Protein AF-A0A2P2QHZ6-F1 (afdb_monomer_lite)

Fol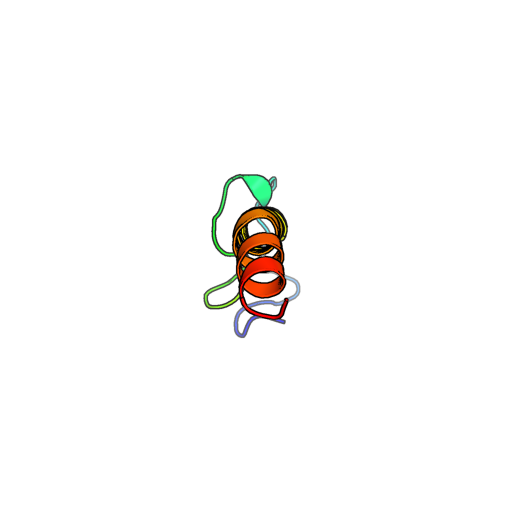dseek 3Di:
DDPPDDPPDDFDPDLLVDQARYPPHGDPNNVVVVCVPVVVVVVVVVD

InterPro domains:
  IPR036514 SGNH hydrolase superfamily [G3DSA:3.40.50.1110] (2-45)
  IPR0505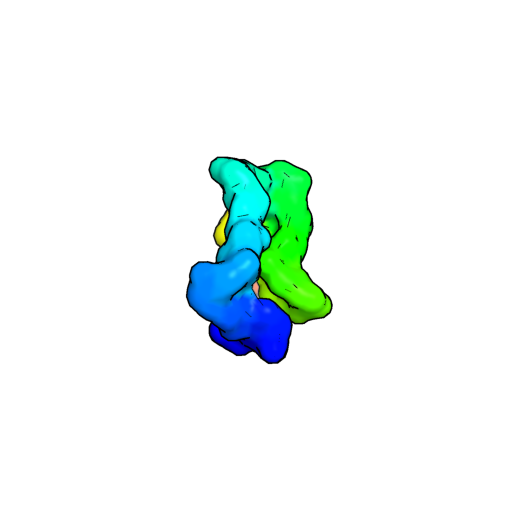92 GDSL lipolytic enzyme [PTHR45642] (1-38)

Organism: Rhizophora mucronata (NCBI:txid61149)

Radius of gyration: 14.69 Å; chains: 1; bounding box: 34×16×37 Å

Sequence (47 aa):
MSYLCNMYSFSCPDANRYVFWDSFHPTERTNKIISDRIIPALLAEFH

Secondary structure (DSSP, 8-state):
--TT--TTPPPPS-GGG-SBSSSSPBPHHHHHHHHHHHHHHHHHHT-

Structure (mmCIF, N/CA/C/O backbone):
data_AF-A0A2P2QHZ6-F1
#
_entry.id   AF-A0A2P2QHZ6-F1
#
loop_
_atom_site.group_PDB
_atom_site.id
_atom_site.type_symbol
_atom_site.label_atom_id
_atom_site.label_alt_id
_atom_site.label_comp_id
_atom_site.label_asym_id
_atom_site.label_entity_id
_atom_site.label_seq_id
_atom_site.pdbx_PDB_ins_code
_atom_site.Cartn_x
_atom_site.Cartn_y
_atom_site.Cartn_z
_atom_site.occupancy
_atom_site.B_iso_or_equiv
_atom_site.auth_seq_id
_atom_site.auth_comp_id
_atom_site.auth_asym_id
_atom_site.auth_atom_id
_atom_site.pdbx_PDB_model_num
ATOM 1 N N . MET A 1 1 ? 15.249 -3.492 0.234 1.00 55.88 1 MET A N 1
ATOM 2 C CA . MET A 1 1 ? 15.965 -3.336 -1.050 1.00 55.88 1 MET A CA 1
ATOM 3 C C . MET A 1 1 ? 15.830 -4.652 -1.795 1.00 55.88 1 MET A C 1
ATOM 5 O O . MET A 1 1 ? 16.274 -5.660 -1.264 1.00 55.88 1 MET A O 1
ATOM 9 N N . SER A 1 2 ? 15.114 -4.659 -2.923 1.00 66.38 2 SER A N 1
ATOM 10 C CA . SER A 1 2 ? 14.838 -5.868 -3.719 1.00 66.38 2 SER A CA 1
ATOM 11 C C . SER A 1 2 ? 16.126 -6.500 -4.251 1.00 66.38 2 SER A C 1
ATOM 13 O O . SER A 1 2 ? 17.054 -5.771 -4.596 1.00 66.38 2 SER A O 1
ATOM 15 N N . TYR A 1 3 ? 16.158 -7.832 -4.379 1.00 67.75 3 TYR A N 1
ATOM 16 C CA . TYR A 1 3 ? 17.307 -8.599 -4.888 1.00 67.75 3 TYR A CA 1
ATOM 17 C C . TYR A 1 3 ? 17.767 -8.153 -6.289 1.00 67.75 3 TYR A C 1
ATOM 19 O O . TYR A 1 3 ? 18.932 -8.306 -6.637 1.00 67.75 3 TYR A O 1
ATOM 27 N N . LEU A 1 4 ? 16.861 -7.574 -7.084 1.00 73.69 4 LEU A N 1
ATOM 28 C CA . LEU A 1 4 ? 17.144 -7.105 -8.444 1.00 73.69 4 LEU A CA 1
ATOM 29 C C . LEU A 1 4 ? 17.362 -5.585 -8.549 1.00 73.69 4 LEU A C 1
ATOM 31 O O . LEU A 1 4 ? 17.625 -5.096 -9.642 1.00 73.69 4 LEU A O 1
ATOM 35 N N . CYS A 1 5 ? 17.250 -4.827 -7.454 1.00 73.88 5 CYS A N 1
ATOM 36 C CA . CYS A 1 5 ? 17.354 -3.368 -7.499 1.00 73.88 5 CYS A CA 1
ATOM 37 C C . CYS A 1 5 ? 18.820 -2.915 -7.573 1.00 73.88 5 CYS A C 1
ATOM 39 O O . CYS A 1 5 ? 19.607 -3.165 -6.661 1.00 73.88 5 CYS A O 1
ATOM 41 N N . ASN A 1 6 ? 19.178 -2.219 -8.649 1.00 82.19 6 ASN A N 1
ATOM 42 C CA . ASN A 1 6 ? 20.480 -1.587 -8.857 1.00 82.19 6 ASN A CA 1
ATOM 43 C C . ASN A 1 6 ? 20.316 -0.197 -9.502 1.00 82.19 6 ASN A C 1
ATOM 45 O O . ASN A 1 6 ? 19.209 0.212 -9.845 1.00 82.19 6 ASN A O 1
ATOM 49 N N . MET A 1 7 ? 21.420 0.527 -9.704 1.00 82.81 7 MET A N 1
ATOM 50 C CA . MET A 1 7 ? 21.412 1.887 -10.270 1.00 82.81 7 MET A CA 1
ATOM 51 C C . MET A 1 7 ? 20.848 2.000 -11.699 1.00 82.81 7 MET A C 1
ATOM 53 O O . MET A 1 7 ? 20.545 3.100 -12.146 1.00 82.81 7 MET A O 1
ATOM 57 N N . TYR A 1 8 ? 20.706 0.880 -12.410 1.00 84.19 8 TYR A N 1
ATOM 58 C CA . TYR A 1 8 ? 20.122 0.800 -13.751 1.00 84.19 8 TYR A CA 1
ATOM 59 C C . 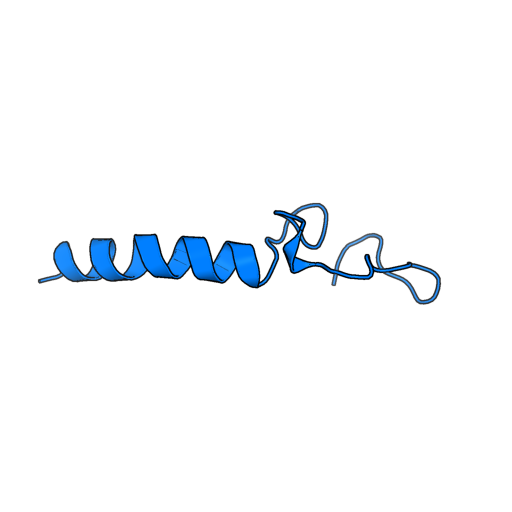TYR A 1 8 ? 18.676 0.285 -13.736 1.00 84.19 8 TYR A C 1
ATOM 61 O O . TYR A 1 8 ? 18.068 0.103 -14.788 1.00 84.19 8 TYR A O 1
ATOM 69 N N . SER A 1 9 ? 18.119 0.013 -12.555 1.00 83.88 9 SER A N 1
ATOM 70 C CA . SER A 1 9 ? 16.749 -0.470 -12.411 1.00 83.88 9 SER A CA 1
ATOM 71 C C . SER A 1 9 ? 15.771 0.694 -12.492 1.00 83.88 9 SER A C 1
ATOM 73 O O . SER A 1 9 ? 15.791 1.596 -11.656 1.00 83.88 9 SER A O 1
ATOM 75 N N . PHE A 1 10 ? 14.887 0.661 -13.485 1.00 85.19 10 PHE A N 1
ATOM 76 C CA . PHE A 1 10 ? 13.792 1.619 -13.585 1.00 85.19 10 PHE A CA 1
ATOM 77 C C . PHE A 1 10 ? 12.668 1.225 -12.629 1.00 85.19 10 PHE A C 1
ATOM 79 O O . PHE A 1 10 ? 12.173 0.098 -12.670 1.00 85.19 10 PHE A O 1
ATOM 86 N N . SER A 1 11 ? 12.241 2.162 -11.786 1.00 83.62 11 SER A N 1
ATOM 87 C CA . SER A 1 11 ? 10.979 2.042 -11.062 1.00 83.62 11 SER A CA 1
ATOM 88 C C . SER A 1 11 ? 9.810 2.440 -11.966 1.00 83.62 11 SER A C 1
ATOM 90 O O . SER A 1 11 ? 9.956 3.215 -12.915 1.00 83.62 11 SER A O 1
ATOM 92 N N . CYS A 1 12 ? 8.621 1.908 -11.681 1.00 87.44 12 CYS A N 1
ATOM 93 C CA . CYS A 1 12 ? 7.410 2.359 -12.358 1.00 87.44 12 CYS A CA 1
ATOM 94 C C . CYS A 1 12 ? 7.131 3.844 -12.038 1.00 87.44 12 CYS A C 1
ATOM 96 O O . CYS A 1 12 ? 7.360 4.270 -10.904 1.00 87.44 12 CYS A O 1
ATOM 98 N N . PRO A 1 13 ? 6.567 4.621 -12.981 1.00 91.62 13 PRO A N 1
ATOM 99 C CA . PRO A 1 13 ? 6.290 6.045 -12.768 1.00 91.62 13 PRO A CA 1
ATOM 100 C C . PRO A 1 13 ? 5.188 6.297 -11.730 1.00 91.62 13 PRO A C 1
ATOM 102 O O . PRO A 1 13 ? 5.124 7.376 -11.153 1.00 91.62 13 PRO A O 1
ATOM 105 N N . ASP A 1 14 ? 4.325 5.305 -11.490 1.00 94.50 14 ASP A N 1
ATOM 106 C CA . ASP A 1 14 ? 3.280 5.365 -10.472 1.00 94.50 14 ASP A CA 1
ATOM 107 C C . ASP A 1 14 ? 3.110 4.001 -9.788 1.00 94.50 14 ASP A C 1
ATOM 109 O O . ASP A 1 14 ? 2.479 3.083 -10.323 1.00 94.50 14 ASP A O 1
ATOM 113 N N . ALA A 1 15 ? 3.670 3.877 -8.583 1.00 93.44 15 ALA A N 1
ATOM 114 C CA . ALA A 1 15 ? 3.584 2.668 -7.766 1.00 93.44 15 ALA A CA 1
ATOM 115 C C . ALA A 1 15 ? 2.167 2.405 -7.233 1.00 93.44 15 ALA A C 1
ATOM 117 O O . ALA A 1 15 ? 1.832 1.264 -6.922 1.00 93.44 15 ALA A O 1
ATOM 118 N N . ASN A 1 16 ? 1.287 3.410 -7.186 1.00 96.19 16 ASN A N 1
ATOM 119 C CA . ASN A 1 16 ? -0.073 3.234 -6.675 1.00 96.19 16 ASN A CA 1
ATOM 120 C C . ASN A 1 16 ? -0.925 2.339 -7.575 1.00 96.19 16 ASN A C 1
ATOM 122 O O . ASN A 1 16 ? -1.983 1.872 -7.155 1.00 96.19 16 ASN A O 1
ATOM 126 N N . ARG A 1 17 ? -0.499 2.092 -8.813 1.00 96.50 17 ARG A N 1
ATOM 127 C CA . ARG A 1 17 ? -1.207 1.224 -9.762 1.00 96.50 17 ARG A CA 1
ATOM 128 C C . ARG A 1 17 ? -0.878 -0.258 -9.601 1.00 96.50 17 ARG A C 1
ATOM 130 O O . ARG A 1 17 ? -1.504 -1.074 -10.272 1.00 96.50 17 ARG A O 1
ATOM 137 N N . TYR A 1 18 ? 0.062 -0.603 -8.724 1.00 95.12 18 TYR A N 1
ATOM 138 C CA . TYR A 1 18 ? 0.553 -1.963 -8.547 1.00 95.12 18 TYR A CA 1
ATOM 139 C C . TYR A 1 18 ? 0.348 -2.441 -7.111 1.00 95.12 18 TYR A C 1
ATOM 141 O O . TYR A 1 18 ? 0.385 -1.661 -6.158 1.00 95.12 18 TYR A O 1
ATOM 149 N N . VAL A 1 19 ? 0.127 -3.748 -6.961 1.00 96.44 19 VAL A N 1
ATOM 150 C CA . VAL A 1 19 ? -0.018 -4.392 -5.647 1.00 96.44 19 VAL A CA 1
ATOM 151 C C . VAL A 1 19 ? 1.337 -4.497 -4.948 1.00 96.44 19 VAL A C 1
ATOM 153 O O . VAL A 1 19 ? 1.449 -4.191 -3.762 1.00 96.44 19 VAL A O 1
ATOM 156 N N . PHE A 1 20 ? 2.374 -4.873 -5.697 1.00 93.69 20 PHE A N 1
ATOM 157 C CA . PHE A 1 20 ? 3.713 -5.110 -5.175 1.00 93.69 20 PHE A CA 1
ATOM 158 C C . PHE A 1 20 ? 4.724 -4.071 -5.668 1.00 93.69 20 PHE A C 1
ATOM 160 O O . PHE A 1 20 ? 4.673 -3.641 -6.819 1.00 93.69 20 PHE A O 1
ATOM 167 N N . TRP A 1 21 ? 5.625 -3.670 -4.772 1.00 90.31 21 TRP A N 1
ATOM 168 C CA . TRP A 1 21 ? 6.775 -2.811 -5.053 1.00 90.31 21 TRP A CA 1
ATOM 169 C C . TRP A 1 21 ? 7.929 -3.604 -5.679 1.00 90.31 21 TRP A C 1
ATOM 171 O O . TRP A 1 21 ? 8.608 -3.125 -6.584 1.00 90.31 21 TRP A O 1
ATOM 181 N N . ASP A 1 22 ? 8.129 -4.834 -5.210 1.00 87.12 22 ASP A N 1
ATOM 182 C CA . ASP A 1 22 ? 9.062 -5.814 -5.763 1.00 87.12 22 ASP A CA 1
ATOM 183 C C . ASP A 1 22 ? 8.448 -7.222 -5.694 1.00 87.12 22 ASP A C 1
ATOM 185 O O . ASP A 1 22 ? 7.253 -7.360 -5.475 1.00 87.12 22 ASP A O 1
ATOM 189 N N . SER A 1 23 ? 9.222 -8.291 -5.885 1.00 87.06 23 SER A N 1
ATOM 190 C CA . SER A 1 23 ? 8.679 -9.658 -5.890 1.00 87.06 23 SER A CA 1
ATOM 191 C C . SER A 1 23 ? 8.069 -10.125 -4.557 1.00 87.06 23 SER A C 1
ATOM 193 O O . SER A 1 23 ? 7.499 -11.214 -4.523 1.00 87.06 23 SER A O 1
ATOM 195 N N . PHE A 1 24 ? 8.196 -9.357 -3.467 1.00 87.50 24 PHE A N 1
ATOM 196 C CA . PHE A 1 24 ? 7.788 -9.784 -2.125 1.00 87.50 24 PHE A CA 1
ATOM 197 C C . PHE A 1 24 ? 7.047 -8.705 -1.324 1.00 87.50 24 PHE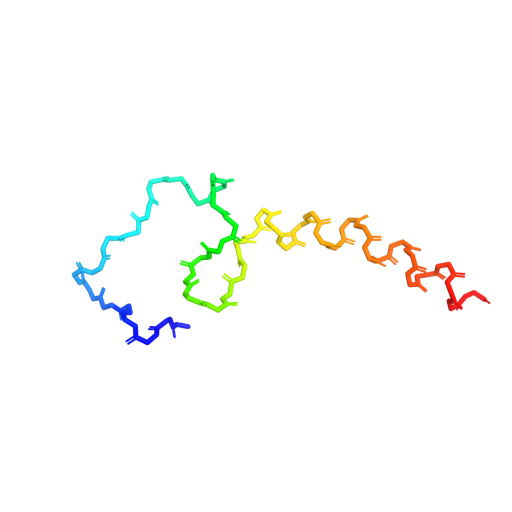 A C 1
ATOM 199 O O . PHE A 1 24 ? 6.134 -9.027 -0.566 1.00 87.50 24 PHE A O 1
ATOM 206 N N . HIS A 1 25 ? 7.417 -7.433 -1.464 1.00 92.06 25 HIS A N 1
ATOM 207 C CA . HIS A 1 25 ? 6.890 -6.354 -0.630 1.00 92.06 25 HIS A CA 1
ATOM 208 C C . HIS A 1 25 ? 5.695 -5.654 -1.298 1.00 92.06 25 HIS A C 1
ATOM 210 O O . HIS A 1 25 ? 5.795 -5.260 -2.464 1.00 92.06 25 HIS A O 1
ATOM 216 N N . PRO A 1 26 ? 4.573 -5.436 -0.586 1.00 96.00 26 PRO A N 1
ATOM 217 C CA . PRO A 1 26 ? 3.468 -4.621 -1.084 1.00 96.00 26 PRO A CA 1
ATOM 218 C C . PRO A 1 26 ? 3.865 -3.156 -1.294 1.00 96.00 26 PRO A C 1
ATOM 220 O O . PRO A 1 26 ? 4.756 -2.630 -0.625 1.00 96.00 26 PRO A O 1
ATOM 223 N N . THR A 1 27 ? 3.158 -2.469 -2.190 1.00 96.31 27 THR A N 1
ATOM 224 C CA . THR A 1 27 ? 3.252 -1.009 -2.321 1.00 96.31 27 THR A CA 1
ATOM 225 C C . THR A 1 27 ? 2.671 -0.308 -1.096 1.00 96.31 27 THR A C 1
ATOM 227 O O . THR A 1 27 ? 1.846 -0.869 -0.374 1.00 96.31 27 THR A O 1
ATOM 230 N N . GLU A 1 28 ? 3.051 0.952 -0.873 1.00 97.12 28 GLU A N 1
ATOM 231 C CA . GLU A 1 28 ? 2.485 1.776 0.204 1.00 97.12 28 GLU A CA 1
ATOM 232 C C . GLU A 1 28 ? 0.951 1.818 0.149 1.00 97.12 28 GLU A C 1
ATOM 234 O O . GLU A 1 28 ? 0.290 1.601 1.164 1.00 97.12 28 GLU A O 1
ATOM 239 N N . ARG A 1 29 ? 0.373 2.005 -1.047 1.00 98.00 29 ARG A N 1
ATOM 240 C CA . ARG A 1 29 ? -1.083 1.971 -1.241 1.00 98.00 29 ARG A CA 1
ATOM 241 C C . ARG A 1 29 ? -1.686 0.653 -0.767 1.00 98.00 29 ARG A C 1
ATOM 243 O O . ARG A 1 29 ? -2.724 0.658 -0.108 1.00 98.00 29 ARG A O 1
ATOM 250 N N . THR A 1 30 ? -1.056 -0.466 -1.107 1.00 98.31 30 THR A N 1
ATOM 251 C CA . THR A 1 30 ? -1.535 -1.790 -0.701 1.00 98.31 30 THR A CA 1
ATOM 252 C C . THR A 1 30 ? -1.418 -1.969 0.809 1.00 98.31 30 THR A C 1
ATOM 254 O O . THR A 1 30 ? -2.388 -2.391 1.434 1.00 98.31 30 THR A O 1
ATOM 257 N N . ASN A 1 31 ? -0.298 -1.561 1.416 1.00 98.50 31 ASN A N 1
ATOM 258 C CA . ASN A 1 31 ? -0.145 -1.555 2.873 1.00 98.50 31 ASN A CA 1
ATOM 259 C C . ASN A 1 31 ? -1.225 -0.708 3.553 1.00 98.50 31 ASN A C 1
ATOM 261 O O . ASN A 1 31 ? -1.804 -1.151 4.537 1.00 98.50 31 ASN A O 1
ATOM 265 N N . LYS A 1 32 ? -1.566 0.464 3.005 1.00 98.56 32 LYS A N 1
ATOM 266 C CA . LYS A 1 32 ? -2.654 1.297 3.529 1.00 98.56 32 LYS A CA 1
ATOM 267 C C . LYS A 1 32 ? -4.001 0.570 3.495 1.00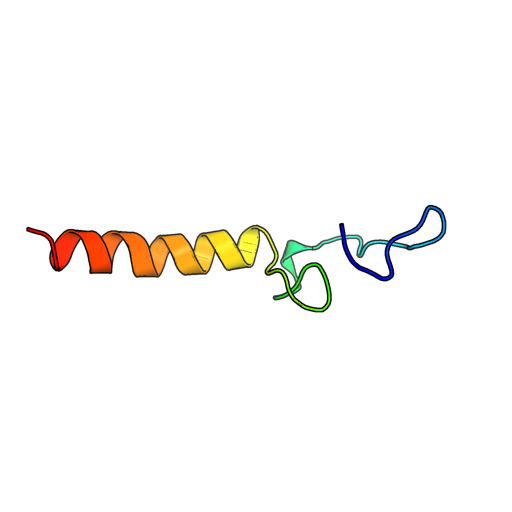 98.56 32 LYS A C 1
ATOM 269 O O . LYS A 1 32 ? -4.676 0.518 4.514 1.00 98.56 32 LYS A O 1
ATOM 274 N N . ILE A 1 33 ? -4.359 -0.047 2.367 1.00 98.44 33 ILE A N 1
ATOM 275 C CA . ILE A 1 33 ? -5.607 -0.823 2.237 1.00 98.44 33 ILE A CA 1
ATOM 276 C C . ILE A 1 33 ? -5.655 -1.977 3.249 1.00 98.44 33 ILE A C 1
ATOM 278 O O . ILE A 1 33 ? -6.708 -2.243 3.828 1.00 98.44 33 ILE A O 1
ATOM 282 N N . ILE A 1 34 ? -4.534 -2.676 3.448 1.00 98.44 34 ILE A N 1
ATOM 283 C CA . ILE A 1 34 ? -4.429 -3.772 4.417 1.00 98.44 34 ILE A CA 1
ATOM 284 C C . ILE A 1 34 ? -4.626 -3.236 5.838 1.00 98.44 34 ILE A C 1
ATOM 286 O O . ILE A 1 34 ? -5.487 -3.736 6.559 1.00 98.44 34 ILE A O 1
ATOM 290 N N . SER A 1 35 ? -3.887 -2.197 6.225 1.00 98.31 35 SER A N 1
ATOM 291 C CA . SER A 1 35 ? -3.970 -1.597 7.560 1.00 98.31 35 SER A CA 1
ATOM 292 C C . SER A 1 35 ? -5.361 -1.045 7.866 1.00 98.31 35 SER A C 1
ATOM 294 O O . SER A 1 35 ? -5.892 -1.315 8.941 1.00 98.31 35 SER A O 1
ATOM 296 N N . ASP A 1 36 ? -5.992 -0.359 6.909 1.00 98.38 36 ASP A N 1
ATOM 297 C CA . ASP A 1 36 ? -7.341 0.205 7.058 1.00 98.38 36 ASP A CA 1
ATOM 298 C C . ASP A 1 36 ? -8.405 -0.888 7.306 1.00 98.38 36 ASP A C 1
ATOM 300 O O . ASP A 1 36 ? -9.454 -0.611 7.884 1.00 98.38 36 ASP A O 1
ATOM 304 N N . ARG A 1 37 ? -8.146 -2.140 6.898 1.00 97.81 37 ARG A N 1
ATOM 305 C CA . ARG A 1 37 ? -9.034 -3.290 7.146 1.00 97.81 37 ARG A CA 1
ATOM 306 C C . ARG A 1 37 ? -8.683 -4.059 8.412 1.00 97.81 37 ARG A C 1
ATOM 308 O O . ARG A 1 37 ? -9.577 -4.426 9.167 1.00 97.81 37 ARG A O 1
ATOM 315 N N . ILE A 1 38 ? -7.399 -4.348 8.615 1.00 97.88 38 ILE A N 1
ATOM 316 C CA . ILE A 1 38 ? -6.947 -5.261 9.668 1.00 97.88 38 ILE A CA 1
ATOM 317 C C . ILE A 1 38 ? -6.904 -4.563 11.026 1.00 97.88 38 ILE A C 1
ATOM 319 O O . ILE A 1 38 ? -7.335 -5.152 12.010 1.00 97.88 38 ILE A O 1
ATOM 323 N N . ILE A 1 39 ? -6.431 -3.315 11.105 1.00 97.38 39 ILE A N 1
ATOM 324 C CA . ILE A 1 39 ? -6.275 -2.632 12.398 1.00 97.38 39 ILE A CA 1
ATOM 325 C C . ILE A 1 39 ? -7.613 -2.501 13.146 1.00 97.38 39 ILE A C 1
ATOM 327 O O . ILE A 1 39 ? -7.654 -2.890 14.312 1.00 97.38 39 ILE A O 1
ATOM 331 N N . PRO A 1 40 ? -8.724 -2.047 12.528 1.00 97.62 40 PRO A N 1
ATOM 332 C CA . PRO A 1 40 ? -10.011 -1.993 13.222 1.00 97.62 40 PRO A CA 1
ATOM 333 C C . PRO A 1 40 ? -10.520 -3.369 13.663 1.00 97.62 40 PRO A C 1
ATOM 335 O O . PRO A 1 40 ? -11.080 -3.488 14.749 1.00 97.62 40 PRO A O 1
ATOM 338 N N . ALA A 1 41 ? -10.315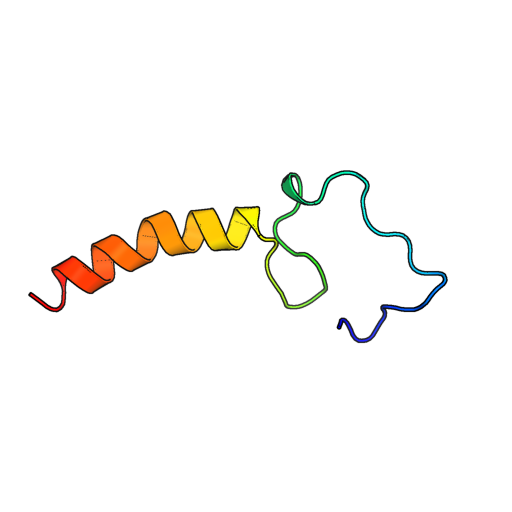 -4.403 12.839 1.00 96.75 41 ALA A N 1
ATOM 339 C CA . ALA A 1 41 ? -10.724 -5.767 13.164 1.00 96.75 41 ALA A CA 1
ATOM 340 C C . ALA A 1 41 ? -9.963 -6.306 14.383 1.00 96.75 41 ALA A C 1
ATOM 342 O O . ALA A 1 41 ? -10.585 -6.794 15.319 1.00 96.75 41 ALA A O 1
ATOM 343 N N . LEU A 1 42 ? -8.637 -6.135 14.415 1.00 97.06 42 LEU A N 1
ATOM 344 C CA . LEU A 1 42 ? -7.816 -6.537 15.558 1.00 97.06 42 LEU A CA 1
ATOM 345 C C . LEU A 1 42 ? -8.209 -5.779 16.828 1.00 97.06 42 LEU A C 1
ATOM 347 O O . LEU A 1 42 ? -8.339 -6.388 17.882 1.00 97.06 42 LEU A O 1
ATOM 351 N N . LEU A 1 43 ? -8.431 -4.463 16.743 1.00 96.88 43 LEU A N 1
ATOM 352 C CA . LEU A 1 43 ? -8.873 -3.686 17.903 1.00 96.88 43 LEU A CA 1
ATOM 353 C C . LEU A 1 43 ? -10.200 -4.215 18.462 1.00 96.88 43 LEU A C 1
ATOM 355 O O . LEU A 1 43 ? -10.321 -4.348 19.672 1.00 96.88 43 LEU A O 1
ATOM 359 N N . ALA A 1 44 ? -11.152 -4.585 17.599 1.00 96.31 44 ALA A N 1
ATOM 360 C CA . ALA A 1 44 ? -12.419 -5.175 18.027 1.00 96.31 44 ALA A CA 1
ATOM 361 C C . ALA A 1 44 ? -12.267 -6.562 18.684 1.00 96.31 44 ALA A C 1
ATOM 363 O O . ALA A 1 44 ? -13.090 -6.915 19.525 1.00 96.31 44 ALA A O 1
ATOM 364 N N . GLU A 1 45 ? -11.245 -7.341 18.318 1.00 95.56 45 GLU A N 1
ATOM 365 C CA . GLU A 1 45 ? -10.943 -8.641 18.938 1.00 95.56 45 GLU A CA 1
ATOM 366 C C . GLU A 1 45 ? -10.249 -8.517 20.303 1.00 95.56 45 GLU A C 1
ATOM 368 O O . GLU A 1 45 ? -10.414 -9.393 21.149 1.00 95.56 45 GLU A O 1
ATOM 373 N N . PHE A 1 46 ? -9.479 -7.446 20.528 1.00 88.00 46 PHE A N 1
ATOM 374 C CA . PHE A 1 46 ? -8.712 -7.220 21.763 1.00 88.00 46 PHE A CA 1
ATOM 375 C C . PHE A 1 46 ? -9.384 -6.247 22.751 1.00 88.00 46 PHE A C 1
ATOM 377 O O . PHE A 1 46 ? -8.698 -5.674 23.602 1.00 88.00 46 PHE A O 1
ATOM 384 N N . HIS A 1 47 ? -10.700 -6.047 22.638 1.00 59.94 47 HIS A N 1
ATOM 385 C CA . HIS A 1 47 ? -11.504 -5.292 23.606 1.00 59.94 47 HIS A CA 1
ATOM 386 C C . HIS A 1 47 ? -11.894 -6.125 24.832 1.00 59.94 47 HIS A C 1
ATOM 388 O O . HIS A 1 47 ? -12.305 -7.294 24.659 1.00 59.94 47 HIS A O 1
#

pLDDT: mean 89.92, std 10.58, range [55.88, 98.56]